Protein AF-A0A820L4E0-F1 (afdb_monomer)

Solvent-accessible surface area (backbone atoms only — not comparable to full-atom values): 4380 Å² total; per-residue (Å²): 110,70,68,60,50,53,39,48,52,35,41,54,55,19,54,50,29,45,54,53,20,53,54,29,56,73,36,88,79,54,40,37,70,66,20,41,57,30,34,56,49,21,48,56,26,44,56,49,28,21,64,70,72,71,48,87,46,64,67,62,47,49,54,42,48,53,52,45,52,56,30,54,51,55,51,51,57,58,58,70,74,76,117

Radius of gyration: 14.59 Å; Cα contacts (8 Å, |Δi|>4): 72; 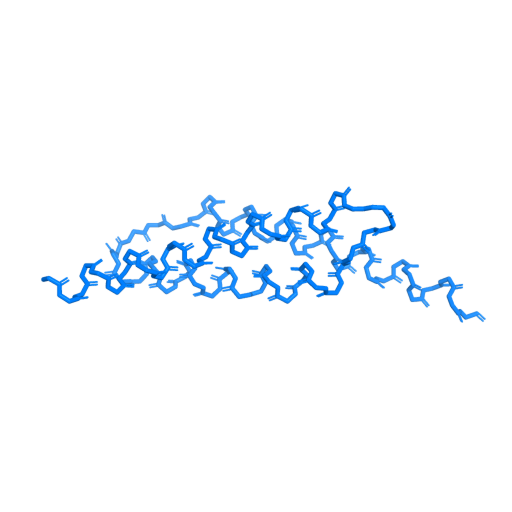chains: 1; bounding box: 48×22×35 Å

Foldseek 3Di:
DVLVVVLVVLQVLLVVLQVVLVVQCPDVVRPLVSSLVSLVSSLVSLVVSCVSVVHDPPPVNVVSVVSNVVSVVVVVVVVVVVD

Secondary structure (DSSP, 8-state):
-HHHHHHHHHHHHHHHHHHHHHHHHSSSS--HHHHHHHHHHHHHHHHHHHHHHT---HHHHHHHHHHHHHHHHHHHHHHHS--

Structure (mmCIF, N/CA/C/O backbone):
data_AF-A0A820L4E0-F1
#
_entry.id   AF-A0A820L4E0-F1
#
loop_
_atom_site.group_PDB
_atom_site.id
_atom_site.type_symbol
_atom_site.label_atom_id
_atom_site.label_alt_id
_atom_site.label_comp_id
_atom_site.label_asym_id
_atom_site.label_entity_id
_atom_site.label_seq_id
_atom_site.pdbx_PDB_ins_code
_atom_site.Cartn_x
_atom_site.Cartn_y
_atom_site.Cartn_z
_atom_site.occupancy
_atom_site.B_iso_or_equiv
_atom_site.auth_seq_id
_atom_site.auth_comp_id
_atom_site.auth_asym_id
_atom_site.auth_atom_id
_atom_site.pdbx_PDB_model_num
ATOM 1 N N . LEU A 1 1 ? -18.083 10.211 12.727 1.00 76.50 1 LEU A N 1
ATOM 2 C CA . LEU A 1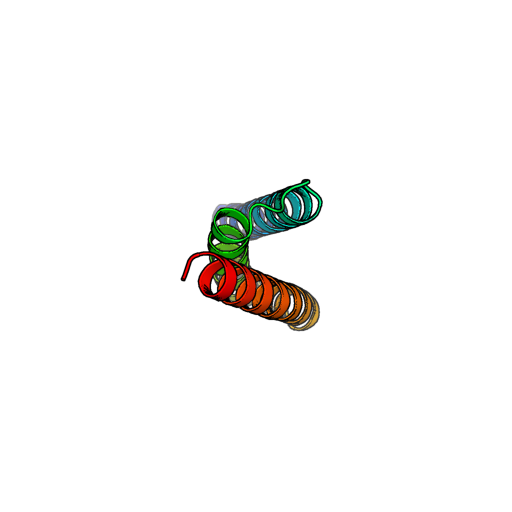 1 ? -18.022 10.770 11.358 1.00 76.50 1 LEU A CA 1
ATOM 3 C C . LEU A 1 1 ? -16.586 11.087 10.918 1.00 76.50 1 LEU A C 1
ATOM 5 O O . LEU A 1 1 ? -16.108 10.424 10.012 1.00 76.50 1 LEU A O 1
ATOM 9 N N . LEU A 1 2 ? -15.861 12.012 11.570 1.00 90.94 2 LEU A N 1
ATOM 10 C CA . LEU A 1 2 ? -14.500 12.406 11.145 1.00 90.94 2 LEU A CA 1
ATOM 11 C C . LEU A 1 2 ? -13.473 11.256 11.170 1.00 90.94 2 LEU A C 1
ATOM 13 O O . LEU A 1 2 ? -12.706 11.102 10.228 1.00 90.94 2 LEU A O 1
ATOM 17 N N . ALA A 1 3 ? -13.485 10.420 12.214 1.00 91.00 3 ALA A N 1
ATOM 18 C CA . ALA A 1 3 ? -12.554 9.292 12.335 1.00 91.00 3 ALA A CA 1
ATOM 19 C C . ALA A 1 3 ? -12.733 8.243 11.220 1.00 91.00 3 ALA A C 1
ATOM 21 O O . ALA A 1 3 ? -11.748 7.789 10.652 1.00 91.00 3 ALA A O 1
ATOM 22 N N . GLN A 1 4 ? -13.986 7.931 10.867 1.00 92.88 4 GLN A N 1
ATOM 23 C CA . GLN A 1 4 ? -14.329 7.007 9.776 1.00 92.88 4 GLN A CA 1
ATOM 24 C C . GLN A 1 4 ? -13.950 7.574 8.404 1.00 92.88 4 GLN A C 1
ATOM 26 O O . GLN A 1 4 ? -13.507 6.844 7.525 1.00 92.88 4 GLN A O 1
ATOM 31 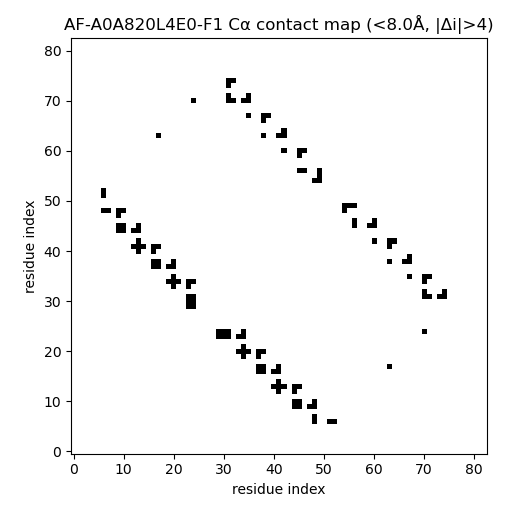N N . LEU A 1 5 ? -14.113 8.888 8.211 1.00 96.81 5 LEU A N 1
ATOM 32 C CA . LEU A 1 5 ? -13.665 9.544 6.986 1.00 96.81 5 LEU A CA 1
ATOM 33 C C . LEU A 1 5 ? -12.139 9.466 6.857 1.00 96.81 5 LEU A C 1
ATOM 35 O O . LEU A 1 5 ? -11.634 9.121 5.795 1.00 96.81 5 LEU A O 1
ATOM 39 N N . LEU A 1 6 ? -11.407 9.737 7.942 1.00 97.44 6 LEU A N 1
ATOM 40 C CA . LEU A 1 6 ? -9.947 9.699 7.936 1.00 97.44 6 LEU A CA 1
ATOM 41 C C . LEU A 1 6 ? -9.407 8.287 7.681 1.00 97.44 6 LEU A C 1
ATOM 43 O O . LEU A 1 6 ? -8.440 8.140 6.936 1.00 97.44 6 LEU A O 1
ATOM 47 N N . SER A 1 7 ? -10.006 7.249 8.273 1.00 97.31 7 SER A N 1
ATOM 48 C CA . SER A 1 7 ? -9.555 5.872 8.045 1.00 97.31 7 SER A CA 1
ATOM 49 C C . SER A 1 7 ? -9.846 5.427 6.619 1.00 97.31 7 SER A C 1
ATOM 51 O O . SER A 1 7 ? -8.958 4.884 5.964 1.00 97.31 7 SER A O 1
ATOM 53 N N . ARG A 1 8 ? -11.029 5.753 6.089 1.00 97.62 8 ARG A N 1
ATOM 54 C CA . ARG A 1 8 ? -11.360 5.508 4.684 1.00 97.62 8 ARG A CA 1
ATOM 55 C C . ARG A 1 8 ? -10.387 6.210 3.738 1.00 97.62 8 ARG A C 1
ATOM 57 O O . ARG A 1 8 ? -9.798 5.545 2.902 1.00 97.62 8 ARG A O 1
ATOM 64 N N . MET A 1 9 ? -10.140 7.508 3.919 1.00 98.38 9 MET A N 1
ATOM 65 C CA . MET A 1 9 ? -9.168 8.241 3.097 1.00 98.38 9 MET A CA 1
ATOM 66 C C . MET A 1 9 ? -7.759 7.646 3.200 1.00 98.38 9 MET A C 1
ATOM 68 O O . MET A 1 9 ? -7.050 7.575 2.204 1.00 98.38 9 MET A O 1
ATOM 72 N N . THR A 1 10 ? -7.351 7.194 4.392 1.00 98.50 10 THR A N 1
ATOM 73 C CA . THR A 1 10 ? -6.052 6.529 4.586 1.00 98.50 10 THR A CA 1
ATOM 74 C C . THR A 1 10 ? -5.946 5.269 3.727 1.00 98.50 10 THR A C 1
ATOM 76 O O . THR A 1 10 ? -4.918 5.060 3.085 1.00 98.50 10 THR A O 1
ATOM 79 N N . ARG A 1 11 ? -7.009 4.457 3.685 1.00 98.31 11 ARG A N 1
ATOM 80 C CA . ARG A 1 11 ? -7.073 3.268 2.832 1.00 98.31 11 ARG A CA 1
ATOM 81 C C . ARG A 1 11 ? -7.108 3.630 1.351 1.00 98.31 11 ARG A C 1
ATOM 83 O O . ARG A 1 11 ? -6.285 3.117 0.607 1.00 98.31 11 ARG A O 1
ATOM 90 N N . ASP A 1 12 ? -7.976 4.557 0.957 1.00 98.62 12 ASP A N 1
ATOM 91 C CA . ASP A 1 12 ? -8.155 4.964 -0.441 1.00 98.62 12 ASP A CA 1
ATOM 92 C C . ASP A 1 12 ? -6.844 5.516 -1.045 1.00 98.62 12 ASP A C 1
ATOM 94 O O . ASP A 1 12 ? -6.502 5.206 -2.184 1.00 98.62 12 ASP A O 1
ATOM 98 N N . ILE A 1 13 ? -6.059 6.289 -0.278 1.00 98.69 13 ILE A N 1
ATOM 99 C CA . ILE A 1 13 ? -4.738 6.776 -0.721 1.00 98.69 13 ILE A CA 1
ATOM 100 C C . ILE A 1 13 ? -3.738 5.617 -0.852 1.00 98.69 13 ILE A C 1
ATOM 102 O O . ILE A 1 13 ? -2.948 5.600 -1.796 1.00 98.69 13 ILE A O 1
ATOM 106 N N . GLY A 1 14 ? -3.767 4.651 0.073 1.00 98.62 14 GLY A N 1
ATOM 107 C CA . GLY A 1 14 ? -2.934 3.449 -0.008 1.00 98.62 14 GLY A CA 1
ATOM 108 C C . GLY A 1 14 ? -3.242 2.635 -1.264 1.00 98.62 14 GLY A C 1
ATOM 109 O O . GLY A 1 14 ? -2.336 2.330 -2.034 1.00 98.62 14 GLY A O 1
ATOM 110 N N . ASP A 1 15 ? -4.522 2.377 -1.527 1.00 98.69 15 ASP A N 1
ATOM 111 C CA . ASP A 1 15 ? -4.986 1.636 -2.704 1.00 98.69 15 ASP A CA 1
ATOM 112 C C . ASP A 1 15 ? -4.619 2.359 -4.015 1.00 98.69 15 ASP A C 1
ATOM 114 O O . ASP A 1 15 ? -4.197 1.726 -4.990 1.00 98.69 15 ASP A O 1
ATOM 118 N N . TYR A 1 16 ? -4.710 3.694 -4.032 1.00 98.62 16 TYR A N 1
ATOM 119 C CA . TYR A 1 16 ? -4.261 4.510 -5.161 1.00 98.62 16 TYR A CA 1
ATOM 120 C C . TYR A 1 16 ? -2.756 4.360 -5.419 1.00 98.62 16 TYR A C 1
ATOM 122 O O . TYR A 1 16 ? -2.345 4.124 -6.556 1.00 98.62 16 TYR A O 1
ATOM 130 N N . PHE A 1 17 ? -1.921 4.464 -4.381 1.00 98.69 17 PHE A N 1
ATOM 131 C CA . PHE A 1 17 ? -0.477 4.295 -4.537 1.00 98.69 17 PHE A CA 1
ATOM 132 C C . PHE A 1 17 ? -0.088 2.875 -4.937 1.00 98.69 17 PHE A C 1
ATOM 134 O O . PHE A 1 17 ? 0.795 2.734 -5.782 1.00 98.69 17 PHE A O 1
ATOM 141 N N . LEU A 1 18 ? -0.761 1.846 -4.421 1.00 98.69 18 LEU A N 1
ATOM 142 C CA . LEU A 1 18 ? -0.539 0.464 -4.846 1.00 98.69 18 LEU A CA 1
ATOM 143 C C . LEU A 1 18 ? -0.840 0.283 -6.337 1.00 98.69 18 LEU A C 1
ATOM 145 O O . LEU A 1 18 ? -0.026 -0.271 -7.073 1.00 98.69 18 LEU A O 1
ATOM 149 N N . THR A 1 19 ? -1.989 0.791 -6.787 1.00 98.62 19 THR A N 1
ATOM 150 C CA . THR A 1 19 ? -2.417 0.701 -8.190 1.00 98.62 19 THR A CA 1
ATOM 151 C C . THR A 1 19 ? -1.425 1.395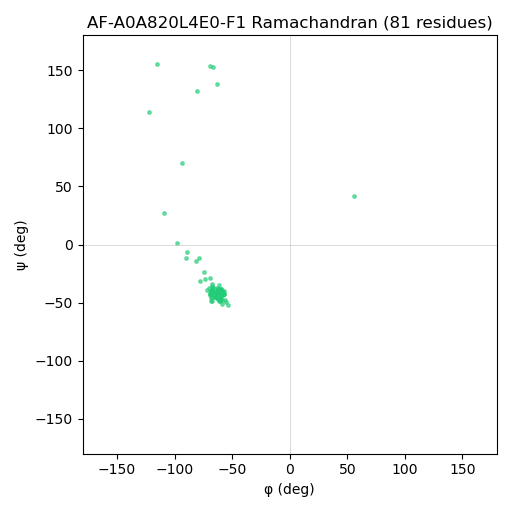 -9.118 1.00 98.62 19 THR A C 1
ATOM 153 O O . THR A 1 19 ? -0.995 0.815 -10.112 1.00 98.62 19 THR A O 1
ATOM 156 N N . GLU A 1 20 ? -1.011 2.614 -8.771 1.00 98.44 20 GLU A N 1
ATOM 157 C CA . GLU A 1 20 ? -0.057 3.369 -9.583 1.00 98.44 20 GLU A CA 1
ATOM 158 C C . GLU A 1 20 ? 1.337 2.730 -9.583 1.00 98.44 20 GLU A C 1
ATOM 160 O O . GLU A 1 20 ? 2.021 2.757 -10.598 1.00 98.44 20 GLU A O 1
ATOM 165 N N . SER A 1 21 ? 1.754 2.106 -8.476 1.00 98.19 21 SER A N 1
ATOM 166 C CA . SER A 1 21 ? 3.035 1.388 -8.417 1.00 98.19 21 SER A CA 1
ATOM 167 C C . SER A 1 21 ? 3.056 0.189 -9.356 1.00 98.19 21 SER A C 1
ATOM 169 O O . SER A 1 21 ? 4.017 0.027 -10.095 1.00 98.19 21 SER A O 1
ATOM 171 N N . LYS A 1 22 ? 1.983 -0.612 -9.379 1.00 98.12 22 LYS A N 1
ATOM 172 C CA . LYS A 1 22 ? 1.856 -1.738 -10.317 1.00 98.12 22 LYS A CA 1
ATOM 173 C C . LYS A 1 22 ? 1.914 -1.258 -11.765 1.00 98.12 22 LYS A C 1
ATOM 175 O O . LYS A 1 22 ? 2.666 -1.803 -12.557 1.00 98.12 22 LYS A O 1
ATOM 180 N N . ARG A 1 23 ? 1.211 -0.161 -12.073 1.00 98.06 23 ARG A N 1
ATOM 181 C CA . ARG A 1 23 ? 1.248 0.464 -13.402 1.00 98.06 23 ARG A CA 1
ATOM 182 C C . ARG A 1 23 ? 2.670 0.857 -13.818 1.00 98.06 23 ARG A C 1
ATOM 184 O O . ARG A 1 23 ? 3.032 0.636 -14.962 1.00 98.06 23 ARG A O 1
ATOM 191 N N . LEU A 1 24 ? 3.457 1.430 -12.904 1.00 97.19 24 LEU A N 1
ATOM 192 C CA . LEU A 1 24 ? 4.851 1.827 -13.149 1.00 97.19 24 LEU A CA 1
ATOM 193 C C . LEU A 1 24 ? 5.799 0.631 -13.321 1.00 97.19 24 LEU A C 1
ATOM 195 O O . LEU A 1 24 ? 6.810 0.760 -14.007 1.00 97.19 24 LEU A O 1
ATOM 199 N N . LEU A 1 25 ? 5.491 -0.508 -12.697 1.00 95.88 25 LEU A N 1
ATOM 200 C CA . LEU A 1 25 ? 6.252 -1.751 -12.856 1.00 95.88 25 LEU A CA 1
ATOM 201 C C . LEU A 1 25 ? 5.931 -2.467 -14.172 1.00 95.88 25 LEU A C 1
ATOM 203 O O . LEU A 1 25 ? 6.817 -3.081 -14.755 1.00 95.88 25 LEU A O 1
ATOM 207 N N . ASP A 1 26 ? 4.699 -2.331 -14.663 1.00 96.06 26 ASP A N 1
ATOM 208 C CA . ASP A 1 26 ? 4.270 -2.870 -15.959 1.00 96.06 26 ASP A CA 1
ATOM 209 C C . ASP A 1 26 ? 4.728 -2.005 -17.160 1.00 96.06 26 ASP A C 1
ATOM 211 O O . ASP A 1 26 ? 4.594 -2.419 -18.316 1.00 96.06 26 ASP A O 1
ATOM 215 N N . GLU A 1 27 ? 5.236 -0.787 -16.922 1.00 93.88 27 GLU A N 1
ATOM 216 C CA . GLU A 1 27 ? 5.810 0.073 -17.967 1.00 93.88 27 GLU A CA 1
ATOM 217 C C . GLU A 1 27 ? 7.100 -0.536 -18.549 1.00 93.88 27 GLU A C 1
ATOM 219 O O . GLU A 1 27 ? 7.824 -1.271 -17.885 1.00 93.88 27 GLU A O 1
ATOM 224 N N . ASN A 1 28 ? 7.412 -0.216 -19.810 1.00 89.25 28 ASN A N 1
ATOM 225 C CA . ASN A 1 28 ? 8.657 -0.632 -20.457 1.00 89.25 28 ASN A CA 1
ATOM 226 C C . ASN A 1 28 ? 9.442 0.601 -20.954 1.00 89.25 28 ASN A C 1
ATOM 228 O O . ASN A 1 28 ? 8.963 1.266 -21.881 1.00 89.25 28 ASN A O 1
ATOM 232 N N . PRO A 1 29 ? 10.630 0.905 -20.391 1.00 85.19 29 PRO A N 1
ATOM 233 C CA . PRO A 1 29 ? 11.258 0.229 -19.248 1.00 85.19 29 PRO A CA 1
ATOM 234 C C . PRO A 1 29 ? 10.503 0.483 -17.923 1.00 85.19 29 PRO A C 1
ATOM 236 O O . PRO A 1 29 ? 9.870 1.536 -17.793 1.00 85.19 29 PRO A O 1
ATOM 239 N N . PRO A 1 30 ? 10.585 -0.429 -16.933 1.00 89.38 30 PRO A N 1
ATOM 240 C CA . PRO A 1 30 ? 9.934 -0.241 -15.637 1.00 89.38 30 PRO A CA 1
ATOM 241 C C . PRO A 1 30 ? 10.485 0.964 -14.870 1.00 89.38 30 PRO A C 1
ATOM 243 O O . PRO A 1 30 ? 11.699 1.165 -14.780 1.00 89.38 30 PRO A O 1
ATOM 246 N N . ASN A 1 31 ? 9.605 1.743 -14.237 1.00 94.50 31 ASN A N 1
ATOM 247 C CA . ASN A 1 31 ? 10.006 2.864 -13.385 1.00 94.50 31 ASN A CA 1
ATOM 248 C C . ASN A 1 31 ? 10.117 2.433 -11.914 1.00 94.50 31 ASN A C 1
ATOM 250 O O . ASN A 1 31 ? 9.317 2.820 -11.051 1.00 94.50 31 ASN A O 1
ATOM 254 N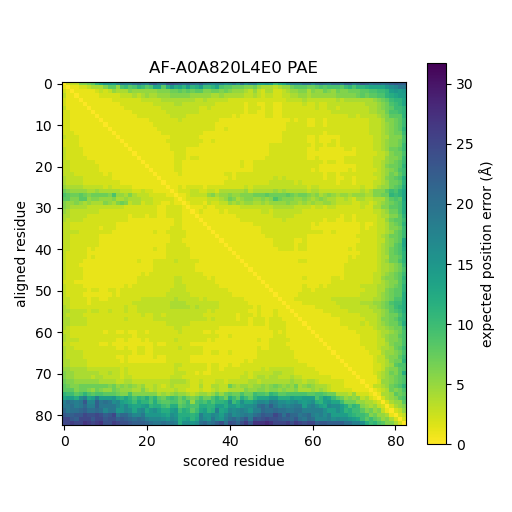 N . ASN A 1 32 ? 11.142 1.626 -11.635 1.00 94.75 32 ASN A N 1
ATOM 255 C CA . ASN A 1 32 ? 11.369 1.002 -10.331 1.00 94.75 32 ASN A CA 1
ATOM 256 C C . ASN A 1 32 ? 11.505 2.030 -9.193 1.00 94.75 32 ASN A C 1
ATOM 258 O O . ASN A 1 32 ? 10.912 1.866 -8.132 1.00 94.75 32 ASN A O 1
ATOM 262 N N . SER A 1 33 ? 12.203 3.150 -9.406 1.00 96.06 33 SER A N 1
ATOM 263 C CA . SER A 1 33 ? 12.379 4.170 -8.356 1.00 96.06 33 SER A CA 1
ATOM 264 C C . SER A 1 33 ? 11.047 4.805 -7.929 1.00 96.06 33 SER A C 1
ATOM 266 O O . SER A 1 33 ? 10.735 4.905 -6.735 1.00 96.06 33 SER A O 1
ATOM 268 N N . ALA A 1 34 ? 10.203 5.180 -8.897 1.00 96.38 34 ALA A N 1
ATOM 269 C CA . ALA A 1 34 ? 8.893 5.750 -8.598 1.00 96.38 34 ALA A CA 1
ATOM 270 C C . ALA A 1 34 ? 7.950 4.721 -7.949 1.00 96.38 34 ALA A C 1
ATOM 272 O O . ALA A 1 34 ? 7.219 5.071 -7.014 1.00 96.38 34 ALA A O 1
ATOM 273 N N . ALA A 1 35 ? 7.988 3.465 -8.407 1.00 97.62 35 ALA A N 1
ATOM 274 C CA . ALA A 1 35 ? 7.229 2.370 -7.810 1.00 97.62 35 ALA A CA 1
ATOM 275 C C . ALA A 1 35 ? 7.657 2.110 -6.354 1.00 97.62 35 ALA A C 1
ATOM 277 O O . ALA A 1 35 ? 6.804 2.084 -5.466 1.00 97.62 35 ALA A O 1
ATOM 278 N N . TYR A 1 36 ? 8.963 2.037 -6.073 1.00 97.94 36 TYR A N 1
ATOM 279 C CA . TYR A 1 36 ? 9.510 1.811 -4.730 1.00 97.94 36 TYR A CA 1
ATOM 280 C C . TYR A 1 36 ? 8.997 2.839 -3.715 1.00 97.94 36 TYR A C 1
ATOM 282 O O . TYR A 1 36 ? 8.498 2.497 -2.636 1.00 97.94 36 TYR A O 1
ATOM 290 N N . HIS A 1 37 ? 9.073 4.127 -4.067 1.00 97.88 37 HIS A N 1
ATOM 291 C CA . HIS A 1 37 ? 8.621 5.199 -3.184 1.00 97.88 37 HIS A CA 1
ATOM 292 C C . HIS A 1 37 ? 7.121 5.112 -2.883 1.00 97.88 37 HIS A C 1
ATOM 294 O O . HIS A 1 37 ? 6.704 5.320 -1.740 1.00 97.88 37 HIS A O 1
ATOM 300 N N . ARG A 1 38 ? 6.296 4.785 -3.881 1.00 98.38 38 ARG A N 1
ATOM 301 C CA . ARG A 1 38 ? 4.842 4.655 -3.715 1.00 98.38 38 ARG A CA 1
ATOM 302 C C . ARG A 1 38 ? 4.458 3.406 -2.921 1.00 98.38 38 ARG A C 1
ATOM 304 O O . ARG A 1 38 ? 3.593 3.500 -2.047 1.00 98.38 38 ARG A O 1
ATOM 311 N N . LEU A 1 39 ? 5.131 2.278 -3.130 1.00 98.69 39 LEU A N 1
ATOM 312 C CA . LEU A 1 39 ? 4.947 1.065 -2.326 1.00 98.69 39 LEU A CA 1
ATOM 313 C C . LEU A 1 39 ? 5.346 1.295 -0.862 1.00 98.69 39 LEU A C 1
ATOM 315 O O . LEU A 1 39 ? 4.593 0.948 0.048 1.00 98.69 39 LEU A O 1
ATOM 319 N N . SER A 1 40 ? 6.450 2.007 -0.618 1.00 98.38 40 SER A N 1
ATOM 320 C CA . SER A 1 40 ? 6.8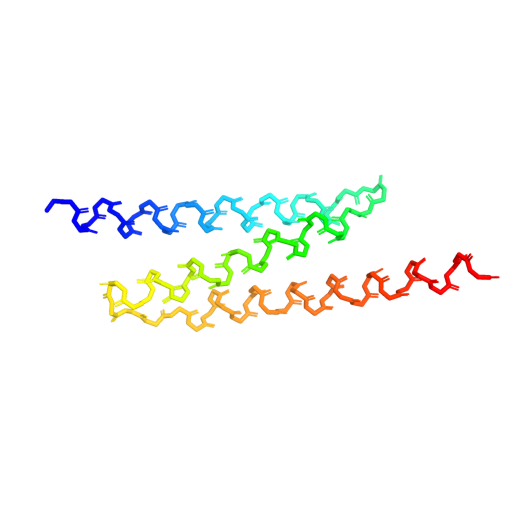75 2.408 0.732 1.00 98.38 40 SER A CA 1
ATOM 321 C C . SER A 1 40 ? 5.816 3.256 1.453 1.00 98.38 40 SER A C 1
ATOM 323 O O . SER A 1 40 ? 5.575 3.096 2.654 1.00 98.38 40 SER A O 1
ATOM 325 N N . TRP A 1 41 ? 5.156 4.172 0.734 1.00 98.50 41 TRP A N 1
ATOM 326 C CA . TRP A 1 41 ? 4.030 4.938 1.276 1.00 98.50 41 TRP A CA 1
ATOM 327 C C . TRP A 1 41 ? 2.796 4.069 1.512 1.00 98.50 41 TRP A C 1
ATOM 329 O O . TRP A 1 41 ? 2.161 4.199 2.560 1.00 98.50 41 TRP A O 1
ATOM 339 N N . THR A 1 42 ? 2.487 3.165 0.583 1.00 98.75 42 THR A N 1
ATOM 340 C CA . THR A 1 42 ? 1.379 2.205 0.697 1.00 98.75 42 THR A CA 1
ATOM 341 C C . THR A 1 42 ? 1.509 1.374 1.971 1.00 98.75 42 THR A C 1
ATOM 343 O O . THR A 1 42 ? 0.564 1.320 2.757 1.00 98.75 42 THR A O 1
ATOM 346 N N . HIS A 1 43 ? 2.698 0.824 2.245 1.00 98.62 43 HIS A N 1
ATOM 347 C CA . HIS A 1 43 ? 2.972 0.060 3.465 1.00 98.62 43 HIS A CA 1
ATOM 348 C C . HIS A 1 43 ? 2.603 0.860 4.726 1.00 98.62 43 HIS A C 1
ATOM 350 O O . HIS A 1 43 ? 1.812 0.413 5.559 1.00 98.62 43 HIS A O 1
ATOM 356 N N . LYS A 1 44 ? 3.109 2.098 4.840 1.00 98.62 44 LYS A N 1
ATOM 357 C CA . LYS A 1 44 ? 2.832 2.987 5.984 1.00 98.62 44 LYS A CA 1
ATOM 358 C C . LYS A 1 44 ? 1.344 3.317 6.127 1.00 98.62 44 LYS A C 1
ATOM 360 O O . LYS A 1 44 ? 0.837 3.417 7.248 1.00 98.62 44 LYS A O 1
ATOM 365 N N . LEU A 1 45 ? 0.642 3.514 5.011 1.00 98.69 45 LEU A N 1
ATOM 366 C CA . LEU A 1 45 ? -0.790 3.814 5.002 1.00 98.69 45 LEU A CA 1
ATOM 367 C C . LEU A 1 45 ? -1.616 2.606 5.449 1.00 98.69 45 LEU A C 1
ATOM 369 O O . LEU A 1 45 ? -2.503 2.768 6.286 1.00 98.69 45 LEU A O 1
ATOM 373 N N . TYR A 1 46 ? -1.286 1.399 4.989 1.00 98.69 46 TYR A N 1
ATOM 374 C CA . TYR A 1 46 ? -1.953 0.171 5.423 1.00 98.69 46 TYR A CA 1
ATOM 375 C C . TYR A 1 46 ? -1.712 -0.138 6.901 1.00 98.69 46 TYR A C 1
ATOM 377 O O . TYR A 1 46 ? -2.670 -0.432 7.618 1.00 98.69 46 TYR A O 1
ATOM 385 N N . GLU A 1 47 ? -0.491 0.026 7.418 1.00 98.50 47 GLU A N 1
ATOM 386 C CA . GLU A 1 47 ? -0.245 -0.091 8.862 1.00 98.50 47 GLU A CA 1
ATOM 387 C C . GLU A 1 47 ? -1.076 0.911 9.670 1.00 98.50 47 GLU A C 1
ATOM 389 O O . GLU A 1 47 ? -1.620 0.583 10.730 1.00 98.50 47 GLU A O 1
ATOM 394 N N . ARG A 1 48 ? -1.180 2.153 9.183 1.00 98.44 48 ARG A N 1
ATOM 395 C CA . ARG A 1 48 ? -1.941 3.203 9.862 1.00 98.44 48 ARG A CA 1
ATOM 396 C C . ARG A 1 48 ? -3.438 2.927 9.826 1.00 98.44 48 ARG A C 1
ATOM 398 O O . ARG A 1 48 ? -4.082 3.042 10.865 1.00 98.44 48 ARG A O 1
ATOM 405 N N . TYR A 1 49 ? -3.971 2.506 8.684 1.00 98.38 49 TYR A N 1
ATOM 406 C CA . TYR A 1 49 ? -5.361 2.084 8.549 1.00 98.38 49 TYR A CA 1
ATOM 407 C C . TYR A 1 49 ? -5.687 0.912 9.486 1.00 98.38 49 TYR A C 1
ATOM 409 O O . TYR A 1 49 ? -6.644 0.999 10.256 1.00 98.38 49 TYR A O 1
ATOM 417 N N . GLY A 1 50 ? -4.844 -0.127 9.514 1.00 98.19 50 GLY A N 1
ATOM 418 C CA . GLY A 1 50 ? -5.010 -1.273 10.413 1.00 98.19 50 GLY A CA 1
ATOM 419 C C . GLY A 1 50 ? -5.061 -0.864 11.889 1.00 98.19 50 GLY A C 1
ATOM 420 O O . GLY A 1 50 ? -5.910 -1.345 12.639 1.00 98.19 50 GLY A O 1
ATOM 421 N N . LYS A 1 51 ? -4.225 0.099 12.304 1.00 97.81 51 LYS A N 1
ATOM 422 C CA . LYS A 1 51 ? -4.258 0.674 13.663 1.00 97.81 51 LYS A CA 1
ATOM 423 C C . LYS A 1 51 ? -5.539 1.471 13.939 1.00 97.81 51 LYS A C 1
ATOM 425 O O . LYS A 1 51 ? -6.072 1.375 15.042 1.00 97.81 51 LYS A O 1
ATOM 430 N N . MET A 1 52 ? -6.022 2.251 12.970 1.00 97.62 52 MET A N 1
ATOM 431 C CA . MET A 1 52 ? -7.222 3.087 13.114 1.00 97.62 52 MET A CA 1
ATOM 432 C C . MET A 1 52 ? -8.502 2.258 13.226 1.00 97.62 52 MET A C 1
ATOM 434 O O . MET A 1 52 ? -9.313 2.509 14.114 1.00 97.62 52 MET A O 1
ATOM 438 N N . GLU A 1 53 ? -8.655 1.257 12.362 1.00 97.56 53 GLU A N 1
ATOM 439 C CA . GLU A 1 53 ? -9.840 0.392 12.316 1.00 97.56 53 GLU A CA 1
ATOM 440 C C . GLU A 1 53 ? -9.718 -0.839 13.224 1.00 97.56 53 GLU A C 1
ATOM 442 O O . GLU A 1 53 ? -10.680 -1.582 13.395 1.00 97.56 53 GLU A O 1
ATOM 447 N N . ARG A 1 54 ? -8.543 -1.055 13.836 1.00 97.31 54 ARG A N 1
ATOM 448 C CA . ARG A 1 54 ? -8.220 -2.240 14.649 1.00 97.31 54 ARG A CA 1
ATOM 449 C C . ARG A 1 54 ? -8.422 -3.550 13.880 1.00 97.31 54 ARG A C 1
ATOM 451 O O . ARG A 1 54 ? -8.918 -4.534 14.424 1.00 97.31 54 ARG A O 1
ATOM 458 N N . VAL A 1 55 ? -8.002 -3.558 12.618 1.00 97.81 55 VAL A N 1
ATOM 459 C CA . VAL A 1 55 ? -8.079 -4.713 11.714 1.00 97.81 55 VAL A CA 1
ATOM 460 C C . VAL A 1 55 ? -6.689 -5.193 11.315 1.00 97.81 55 VAL A C 1
ATOM 462 O O . VAL A 1 55 ? -5.714 -4.440 11.336 1.00 97.81 55 VAL A O 1
ATOM 465 N N . SER A 1 56 ? -6.592 -6.467 10.940 1.00 97.69 56 SER A N 1
ATOM 466 C CA . SER A 1 56 ? -5.360 -7.015 10.378 1.00 97.69 56 SER A CA 1
ATOM 467 C C . SER A 1 56 ? -5.246 -6.656 8.899 1.00 97.69 56 SER A C 1
ATOM 469 O O . SER A 1 56 ? -6.183 -6.896 8.148 1.00 97.69 56 SER A O 1
ATOM 471 N N . MET A 1 57 ? -4.076 -6.156 8.498 1.00 97.88 57 MET A N 1
ATOM 472 C CA . MET A 1 57 ? -3.703 -5.883 7.102 1.00 97.88 57 MET A CA 1
ATOM 473 C C . MET A 1 57 ? -2.642 -6.873 6.602 1.00 97.88 57 MET A C 1
ATOM 475 O O . MET A 1 57 ? -1.798 -6.532 5.782 1.00 97.88 57 MET A O 1
ATOM 479 N N . ARG A 1 58 ? -2.595 -8.091 7.169 1.00 98.00 58 ARG A N 1
ATOM 480 C CA . ARG A 1 58 ? -1.504 -9.048 6.909 1.00 98.00 58 ARG A CA 1
ATOM 481 C C . ARG A 1 58 ? -1.361 -9.364 5.423 1.00 98.00 58 ARG A C 1
ATOM 483 O O . ARG A 1 58 ? -0.240 -9.457 4.941 1.00 98.00 58 ARG A O 1
ATOM 490 N N . ARG A 1 59 ? -2.480 -9.570 4.725 1.00 97.94 59 ARG A N 1
ATOM 491 C CA . ARG A 1 59 ? -2.467 -9.945 3.310 1.00 97.94 59 ARG A CA 1
ATOM 492 C C . ARG A 1 59 ? -1.962 -8.787 2.456 1.00 97.94 59 ARG A C 1
ATOM 494 O O . ARG A 1 59 ? -1.073 -8.984 1.643 1.00 97.94 59 ARG A O 1
ATOM 501 N N . GLU A 1 60 ? -2.506 -7.601 2.682 1.00 98.06 60 GLU A N 1
ATOM 502 C CA . GLU A 1 60 ? -2.160 -6.391 1.946 1.00 98.06 60 GLU A CA 1
ATOM 503 C C . GLU A 1 60 ? -0.699 -5.986 2.181 1.00 98.06 60 GLU A C 1
ATOM 505 O O . GLU A 1 60 ? 0.011 -5.650 1.242 1.00 98.06 60 GLU A O 1
ATOM 510 N N . LEU A 1 61 ? -0.214 -6.071 3.424 1.00 98.56 61 LEU A N 1
ATOM 511 C CA . LEU A 1 61 ? 1.190 -5.800 3.744 1.00 98.56 61 LEU A CA 1
ATOM 512 C C . LEU A 1 61 ? 2.130 -6.856 3.152 1.00 98.56 61 LEU A C 1
ATOM 514 O O . LEU A 1 61 ? 3.223 -6.509 2.721 1.00 98.56 61 LEU A O 1
ATOM 518 N N . HIS A 1 62 ? 1.715 -8.126 3.101 1.00 98.44 62 HIS A N 1
ATOM 519 C CA . HIS A 1 62 ? 2.505 -9.171 2.450 1.00 98.44 62 HIS A CA 1
ATOM 520 C C . HIS A 1 62 ? 2.667 -8.900 0.951 1.00 98.44 62 HIS A C 1
ATOM 522 O O . HIS A 1 62 ? 3.785 -8.952 0.456 1.00 98.44 62 HIS A O 1
ATOM 528 N N . GLU A 1 63 ? 1.583 -8.539 0.261 1.00 98.25 63 GLU A N 1
ATOM 529 C CA . GLU A 1 63 ? 1.620 -8.160 -1.156 1.00 98.25 63 GLU A CA 1
ATOM 530 C C . GLU A 1 63 ? 2.522 -6.942 -1.403 1.00 98.25 63 GLU A C 1
ATOM 532 O O . GLU A 1 63 ? 3.357 -6.961 -2.303 1.00 98.25 63 GLU A O 1
ATOM 537 N N . VAL A 1 64 ? 2.402 -5.891 -0.583 1.00 98.56 64 VAL A N 1
ATOM 538 C CA . VAL A 1 64 ? 3.255 -4.698 -0.712 1.00 98.56 64 VAL A CA 1
ATOM 539 C C . VAL A 1 64 ? 4.730 -5.037 -0.491 1.00 98.56 64 VAL A C 1
ATOM 541 O O . VAL A 1 64 ? 5.575 -4.507 -1.205 1.00 98.56 64 VAL A O 1
ATOM 544 N N . ASN A 1 65 ? 5.048 -5.920 0.459 1.00 98.44 65 ASN A N 1
ATOM 545 C CA . ASN A 1 65 ? 6.427 -6.333 0.720 1.00 98.44 65 ASN A CA 1
ATOM 546 C C . ASN A 1 65 ? 7.014 -7.165 -0.422 1.00 98.44 65 ASN A C 1
ATOM 548 O O . ASN A 1 65 ? 8.156 -6.927 -0.790 1.00 98.44 65 ASN A O 1
ATOM 552 N N . GLN A 1 66 ? 6.233 -8.067 -1.024 1.00 98.31 66 GLN A N 1
ATOM 553 C CA . GLN A 1 66 ? 6.676 -8.810 -2.209 1.00 98.31 66 GLN A CA 1
ATOM 554 C C . GLN A 1 66 ? 7.019 -7.864 -3.361 1.00 98.31 66 GLN A C 1
ATOM 556 O O . GLN A 1 66 ? 8.091 -7.963 -3.944 1.00 98.31 66 GLN A O 1
ATOM 561 N N . LEU A 1 67 ? 6.151 -6.884 -3.630 1.00 98.00 67 LEU A N 1
ATOM 562 C CA . LEU A 1 67 ? 6.421 -5.886 -4.663 1.00 98.00 67 LEU A CA 1
ATOM 563 C C . LEU A 1 67 ? 7.656 -5.040 -4.324 1.00 98.00 67 LEU A C 1
ATOM 565 O O . LEU A 1 67 ? 8.443 -4.743 -5.211 1.00 98.00 67 LEU A O 1
ATOM 569 N N . LEU A 1 68 ? 7.853 -4.650 -3.058 1.00 98.19 68 LEU A N 1
ATOM 570 C CA . LEU A 1 68 ? 9.053 -3.912 -2.639 1.00 98.19 68 LEU A CA 1
ATOM 571 C C . LEU A 1 68 ? 10.337 -4.708 -2.897 1.00 98.19 68 LEU A C 1
ATOM 573 O O . LEU A 1 68 ? 11.292 -4.130 -3.406 1.00 98.19 68 LEU A O 1
ATOM 577 N N . GLU A 1 69 ? 10.343 -6.005 -2.588 1.00 96.44 69 GLU A N 1
ATOM 578 C CA . GLU A 1 69 ? 11.473 -6.902 -2.858 1.00 96.44 69 GLU A CA 1
ATOM 579 C C . GLU A 1 69 ? 11.777 -6.971 -4.366 1.00 96.44 69 GLU A C 1
ATOM 581 O O . GLU A 1 69 ? 12.919 -6.744 -4.767 1.00 96.44 69 GLU A O 1
ATOM 586 N N . GLU A 1 70 ? 10.755 -7.164 -5.208 1.00 93.81 70 GLU A N 1
ATOM 587 C CA . GLU A 1 70 ? 10.896 -7.173 -6.676 1.00 93.81 70 GLU A CA 1
ATOM 588 C C . GLU A 1 70 ? 11.488 -5.856 -7.210 1.00 93.81 70 GLU A C 1
ATOM 590 O O . GLU A 1 70 ? 12.389 -5.852 -8.054 1.00 93.81 70 GLU A O 1
ATOM 595 N N . VAL A 1 71 ? 11.019 -4.714 -6.695 1.00 95.31 71 VAL A N 1
ATOM 596 C CA . VAL A 1 71 ? 11.520 -3.399 -7.114 1.00 95.31 71 VAL A CA 1
ATOM 597 C C . VAL A 1 71 ? 12.970 -3.179 -6.673 1.00 95.31 71 VAL A C 1
ATOM 599 O O . VAL A 1 71 ? 13.763 -2.615 -7.428 1.00 95.31 71 VAL A O 1
ATOM 602 N N . GLU A 1 72 ? 13.336 -3.599 -5.460 1.00 93.25 72 GLU A N 1
ATOM 603 C CA . GLU A 1 72 ? 14.708 -3.488 -4.953 1.00 93.25 72 GLU A CA 1
ATOM 604 C C . GLU A 1 72 ? 15.701 -4.313 -5.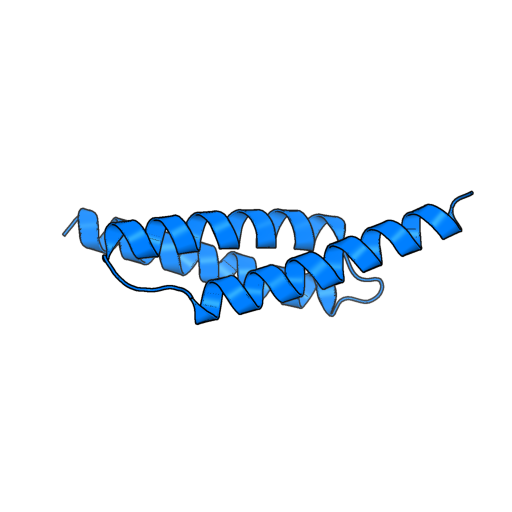778 1.00 93.25 72 GLU A C 1
ATOM 606 O O . GLU A 1 72 ? 16.826 -3.865 -6.009 1.00 93.25 72 GLU A O 1
ATOM 611 N N . GLU A 1 73 ? 15.302 -5.499 -6.241 1.00 89.94 73 GLU A N 1
ATOM 612 C CA . GLU A 1 73 ? 16.099 -6.314 -7.162 1.00 89.94 73 GLU A CA 1
ATOM 613 C C . GLU A 1 73 ? 16.266 -5.623 -8.520 1.00 89.94 73 GLU A C 1
ATOM 615 O O . GLU A 1 73 ? 17.388 -5.508 -9.020 1.00 89.94 73 GLU A O 1
ATOM 620 N N . GLY A 1 74 ? 15.179 -5.075 -9.073 1.00 87.19 74 GLY A N 1
ATOM 621 C CA . GLY A 1 74 ? 15.217 -4.318 -10.326 1.00 87.19 74 GLY A CA 1
ATOM 622 C C . GLY A 1 74 ? 16.093 -3.059 -10.261 1.00 87.19 74 GLY A C 1
ATOM 623 O O . GLY A 1 74 ? 16.748 -2.717 -11.243 1.00 87.19 74 GLY A O 1
ATOM 624 N N . LEU A 1 75 ? 16.145 -2.378 -9.111 1.00 88.50 75 LEU A N 1
ATOM 625 C CA . LEU A 1 75 ? 17.026 -1.222 -8.891 1.00 88.50 75 LEU A CA 1
ATOM 626 C C . LEU A 1 75 ? 18.507 -1.611 -8.803 1.00 88.50 75 LEU A C 1
ATOM 628 O O . LEU A 1 75 ? 19.356 -0.867 -9.285 1.00 88.50 75 LEU A O 1
ATOM 632 N N . LYS A 1 76 ? 18.828 -2.757 -8.190 1.00 84.56 76 LYS A N 1
ATOM 633 C CA . LYS A 1 76 ? 20.210 -3.261 -8.124 1.00 84.56 76 LYS A CA 1
ATOM 634 C C . LYS A 1 76 ? 20.710 -3.661 -9.509 1.00 84.56 76 LYS A C 1
ATOM 636 O O . LYS A 1 76 ? 21.792 -3.246 -9.897 1.00 84.56 76 LYS A O 1
ATOM 641 N N . SER A 1 77 ? 19.884 -4.377 -10.276 1.00 74.81 77 SER A N 1
ATOM 642 C CA . SER A 1 77 ? 20.241 -4.812 -11.630 1.00 74.81 77 SER A CA 1
ATOM 643 C C . SER A 1 77 ? 20.544 -3.646 -12.569 1.00 74.81 77 SER A C 1
ATOM 645 O O . SER A 1 77 ? 21.455 -3.764 -13.375 1.00 74.81 77 SER A O 1
ATOM 647 N N . SER A 1 78 ? 19.816 -2.524 -12.480 1.00 64.75 78 SER A N 1
ATOM 648 C CA . SER A 1 78 ? 20.118 -1.369 -13.340 1.00 64.75 78 SER A CA 1
ATOM 649 C C . SER A 1 78 ? 21.371 -0.613 -12.897 1.00 64.75 78 SER A C 1
ATOM 651 O O . SER A 1 78 ? 21.958 0.090 -13.705 1.00 64.75 78 SER A O 1
ATOM 653 N N . SER A 1 79 ? 21.768 -0.720 -11.625 1.00 64.94 79 SER A N 1
ATOM 654 C CA . SER A 1 79 ? 22.995 -0.095 -11.122 1.00 64.94 79 SER A CA 1
ATOM 655 C C . SER A 1 79 ? 24.250 -0.828 -11.594 1.00 64.94 79 SER A C 1
ATOM 657 O O . SER A 1 79 ? 25.283 -0.1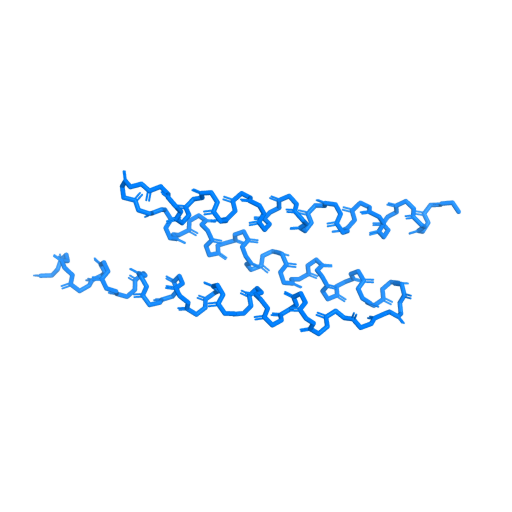87 -11.734 1.00 64.94 79 SER A O 1
ATOM 659 N N . ASP A 1 80 ? 24.164 -2.142 -11.822 1.00 62.56 80 ASP A N 1
ATOM 660 C CA . ASP A 1 80 ? 25.290 -2.973 -12.267 1.00 62.56 80 ASP A CA 1
ATOM 661 C C . A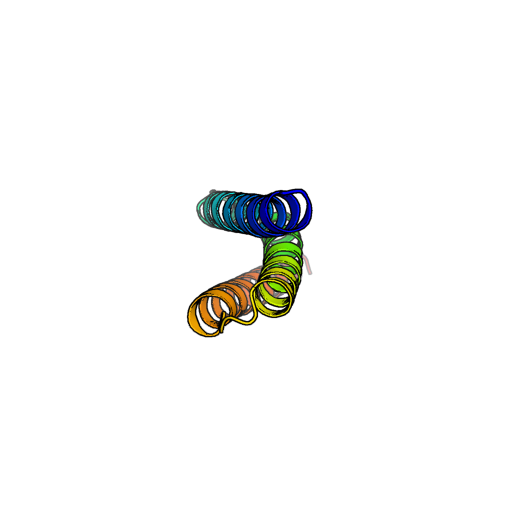SP A 1 80 ? 25.538 -2.881 -13.791 1.00 62.56 80 ASP A C 1
ATOM 663 O O . ASP A 1 80 ? 26.586 -3.309 -14.268 1.00 62.56 80 ASP A O 1
ATOM 667 N N . GLU A 1 81 ? 24.588 -2.343 -14.570 1.00 59.34 81 GLU A N 1
ATOM 668 C CA . GLU A 1 81 ? 24.713 -2.155 -16.030 1.00 59.34 81 GLU A CA 1
ATOM 669 C C . GLU A 1 81 ? 25.324 -0.797 -16.432 1.00 59.34 81 GLU A C 1
ATOM 671 O O . GLU A 1 81 ? 25.692 -0.618 -17.595 1.00 59.34 81 GLU A O 1
ATOM 676 N N . ASP A 1 82 ? 25.447 0.141 -15.487 1.00 57.38 82 ASP A N 1
ATOM 677 C CA . ASP A 1 82 ? 25.953 1.504 -15.712 1.00 57.38 82 ASP A CA 1
ATOM 678 C C . ASP A 1 82 ? 27.459 1.684 -15.355 1.00 57.38 82 ASP A C 1
ATOM 680 O O . ASP A 1 82 ? 27.984 2.792 -15.520 1.00 57.38 82 ASP A O 1
ATOM 684 N N . ASP A 1 83 ? 28.156 0.621 -14.912 1.00 49.94 83 ASP A N 1
ATOM 685 C CA . ASP A 1 83 ? 29.605 0.571 -14.580 1.00 49.94 83 ASP A CA 1
ATOM 686 C C . ASP A 1 83 ? 30.474 -0.044 -15.705 1.00 49.94 83 ASP A C 1
ATOM 688 O O . ASP A 1 83 ? 31.594 0.476 -15.949 1.00 49.94 83 ASP A O 1
#

Organism: NCBI:txid392033

Mean predicted aligned error: 3.77 Å

pLDDT: mean 93.35, std 10.48, range [49.94, 98.75]

Sequence (83 aa):
LLAQLLSRMTRDIGDYFLTESKRLLDENPPNNSAAYHRLSWTHKLYERYGKMERVSMRRELHEVNQLLEEVEEGLKSSSDEDD

Nearest PDB structures (foldseek):
  7qcf-assembly1_A  TM=8.873E-01  e=1.471E+00  Escherichia coli K-12
  2odm-assembly1_B  TM=5.293E-01  e=3.613E-01  Staphylococcus aureus subsp. aureus MW2